Protein AF-K7QGQ1-F1 (afdb_monomer)

Solvent-accessible surface area (backbone atoms only — not comparable to full-atom values): 5138 Å² total; per-residue (Å²): 133,83,73,71,48,19,81,86,78,65,52,30,47,87,83,35,81,84,64,48,45,23,29,35,85,90,28,54,57,37,30,55,70,55,50,53,55,32,54,73,69,66,49,43,45,40,94,88,77,59,50,82,54,56,82,87,48,51,42,76,57,85,56,94,52,41,58,60,54,39,51,52,49,53,50,52,52,50,48,62,70,75,64,69,126

Sequence (85 aa):
MDDQACPRCKTTKYRNPSLKLMVNVCGHALCESCVDLLFLKGSGSCPECNVPLRRSNFRVQLFEDSMVEKEMDIRKRVLKDFNKK

pLDDT: mean 85.0, std 7.3, range [48.59, 92.69]

Structure (mmCIF, N/CA/C/O backbone):
data_AF-K7QGQ1-F1
#
_entry.id   AF-K7QGQ1-F1
#
loop_
_atom_site.group_PDB
_atom_site.id
_atom_site.type_symbol
_atom_site.label_atom_id
_atom_site.label_alt_id
_atom_site.label_comp_id
_atom_site.label_asym_id
_atom_site.label_entity_id
_atom_site.label_seq_id
_atom_site.pdbx_PDB_ins_code
_atom_site.Cartn_x
_atom_site.Cartn_y
_atom_site.Cartn_z
_atom_site.occupancy
_atom_site.B_iso_or_equiv
_atom_site.auth_seq_id
_atom_site.auth_comp_id
_atom_site.auth_asym_id
_atom_site.auth_atom_id
_atom_site.pdbx_PDB_model_num
ATOM 1 N N . MET A 1 1 ? 18.459 7.172 -8.475 1.00 48.59 1 MET A N 1
ATOM 2 C CA . MET A 1 1 ? 16.985 7.129 -8.496 1.00 48.59 1 MET A CA 1
ATOM 3 C C . MET A 1 1 ? 16.630 5.709 -8.860 1.00 48.59 1 MET A C 1
ATOM 5 O O . MET A 1 1 ? 16.611 5.378 -10.036 1.00 48.59 1 MET A O 1
ATOM 9 N N . ASP A 1 2 ? 16.519 4.848 -7.857 1.00 54.03 2 ASP A N 1
ATOM 10 C CA . ASP A 1 2 ? 16.156 3.453 -8.070 1.00 54.03 2 ASP A CA 1
ATOM 11 C C . ASP A 1 2 ? 14.681 3.405 -8.464 1.00 54.03 2 ASP A C 1
ATOM 13 O O . ASP A 1 2 ? 13.804 3.791 -7.693 1.00 54.03 2 ASP A O 1
ATOM 17 N N . ASP A 1 3 ? 14.415 3.021 -9.711 1.00 64.94 3 ASP A N 1
ATOM 18 C CA . ASP A 1 3 ? 13.062 2.908 -10.240 1.00 64.94 3 ASP A CA 1
ATOM 19 C C . ASP A 1 3 ? 12.237 1.959 -9.362 1.00 64.94 3 ASP A C 1
ATOM 21 O O . ASP A 1 3 ? 12.502 0.755 -9.315 1.00 64.94 3 ASP A O 1
ATOM 25 N N . GLN A 1 4 ? 11.202 2.492 -8.706 1.00 71.25 4 GLN A N 1
ATOM 26 C CA . GLN A 1 4 ? 10.222 1.707 -7.959 1.00 71.25 4 GLN A CA 1
ATOM 27 C C . GLN A 1 4 ? 9.656 0.613 -8.884 1.00 71.25 4 GLN A C 1
ATOM 29 O O . GLN A 1 4 ? 8.914 0.879 -9.839 1.00 71.25 4 GLN A O 1
ATOM 34 N N . ALA A 1 5 ? 10.047 -0.631 -8.620 1.00 81.62 5 ALA A N 1
ATOM 35 C CA . ALA A 1 5 ? 9.691 -1.794 -9.417 1.00 81.62 5 ALA A CA 1
ATOM 36 C C . ALA A 1 5 ? 8.776 -2.706 -8.611 1.00 81.62 5 ALA A C 1
ATOM 38 O O . ALA A 1 5 ? 8.945 -2.882 -7.406 1.00 81.62 5 ALA A O 1
ATOM 39 N N . CYS A 1 6 ? 7.820 -3.350 -9.275 1.00 84.00 6 CYS A N 1
ATOM 40 C CA . CYS A 1 6 ? 7.058 -4.376 -8.581 1.00 84.00 6 CYS A CA 1
ATOM 41 C C . CYS A 1 6 ? 7.933 -5.621 -8.326 1.00 84.00 6 CYS A C 1
ATOM 43 O O . CYS A 1 6 ? 8.477 -6.170 -9.289 1.00 84.00 6 CYS A O 1
ATOM 45 N N . PRO A 1 7 ? 7.987 -6.155 -7.091 1.00 83.25 7 PRO A N 1
ATOM 46 C CA . PRO A 1 7 ? 8.821 -7.311 -6.746 1.00 83.25 7 PRO A CA 1
ATOM 47 C C . PRO A 1 7 ? 8.437 -8.589 -7.508 1.00 83.25 7 PRO A C 1
ATOM 49 O O . PRO A 1 7 ? 9.265 -9.475 -7.704 1.00 83.25 7 PRO A O 1
ATOM 52 N N . ARG A 1 8 ? 7.190 -8.689 -7.992 1.00 83.75 8 ARG A N 1
ATOM 53 C CA . ARG A 1 8 ? 6.685 -9.876 -8.699 1.00 83.75 8 ARG A CA 1
ATOM 54 C C . ARG A 1 8 ? 6.966 -9.856 -10.201 1.00 83.75 8 ARG A C 1
ATOM 56 O O . ARG A 1 8 ? 7.411 -10.858 -10.747 1.00 83.75 8 ARG A O 1
ATOM 63 N N . CYS A 1 9 ? 6.664 -8.749 -10.879 1.00 85.62 9 CYS A N 1
ATOM 64 C CA . CYS A 1 9 ? 6.782 -8.650 -12.340 1.00 85.62 9 CYS A CA 1
ATOM 65 C C . CYS A 1 9 ? 8.000 -7.843 -12.807 1.00 85.62 9 CYS A C 1
ATOM 67 O O . CYS A 1 9 ? 8.224 -7.744 -14.012 1.00 85.62 9 CYS A O 1
ATOM 69 N N . LYS A 1 10 ? 8.755 -7.234 -11.881 1.00 84.81 10 LYS A N 1
ATOM 70 C CA . LYS A 1 10 ? 9.925 -6.375 -12.144 1.00 84.81 10 LYS A CA 1
ATOM 71 C C . LYS A 1 10 ? 9.650 -5.240 -13.137 1.00 84.81 10 LYS A C 1
ATOM 73 O O . LYS A 1 10 ? 10.568 -4.688 -13.737 1.00 84.81 10 LYS A O 1
ATOM 78 N N . THR A 1 11 ? 8.376 -4.907 -13.345 1.00 85.50 11 THR A N 1
ATOM 79 C CA . THR A 1 11 ? 7.974 -3.807 -14.216 1.00 85.50 11 THR A CA 1
ATOM 80 C C . THR A 1 11 ? 8.156 -2.511 -13.446 1.00 85.50 11 THR A C 1
ATOM 82 O O . THR A 1 11 ? 7.744 -2.413 -12.288 1.00 85.50 11 THR A O 1
ATOM 85 N N . THR A 1 12 ? 8.781 -1.542 -14.103 1.00 84.25 12 THR A N 1
ATOM 86 C CA . THR A 1 12 ? 9.018 -0.195 -13.590 1.00 84.25 12 THR A CA 1
ATOM 87 C C . THR A 1 12 ? 8.040 0.784 -14.224 1.00 84.25 12 THR A C 1
ATOM 89 O O . THR A 1 12 ? 7.489 0.532 -15.303 1.00 84.25 12 THR A O 1
ATOM 92 N N . LYS A 1 13 ? 7.868 1.943 -13.585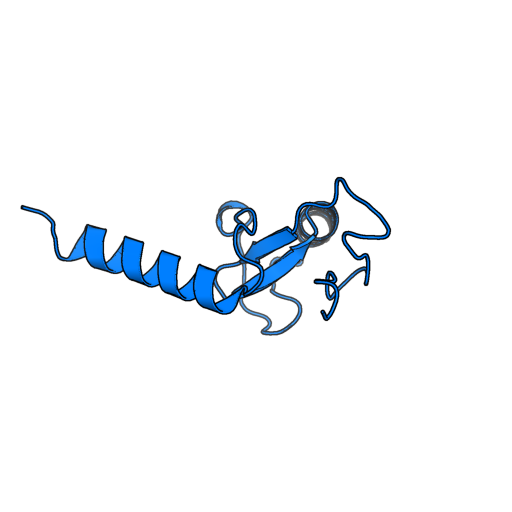 1.00 80.38 13 LYS A N 1
ATOM 93 C CA . LYS A 1 13 ? 7.083 3.054 -14.138 1.00 80.38 13 LYS A CA 1
ATOM 94 C C . LYS A 1 13 ? 7.639 3.554 -15.480 1.00 80.38 13 LYS A C 1
ATOM 96 O O . LYS A 1 13 ? 6.872 3.996 -16.326 1.00 80.38 13 LYS A O 1
ATOM 101 N N . TYR A 1 14 ? 8.947 3.407 -15.706 1.00 82.31 14 TYR A N 1
ATOM 102 C CA . TYR A 1 14 ? 9.582 3.717 -16.988 1.00 82.31 14 TYR A CA 1
ATOM 103 C C . TYR A 1 14 ? 9.044 2.852 -18.141 1.00 82.31 14 TYR A C 1
ATOM 105 O O . TYR A 1 14 ? 8.736 3.366 -19.211 1.00 82.31 14 TYR A O 1
ATOM 113 N N . ARG A 1 15 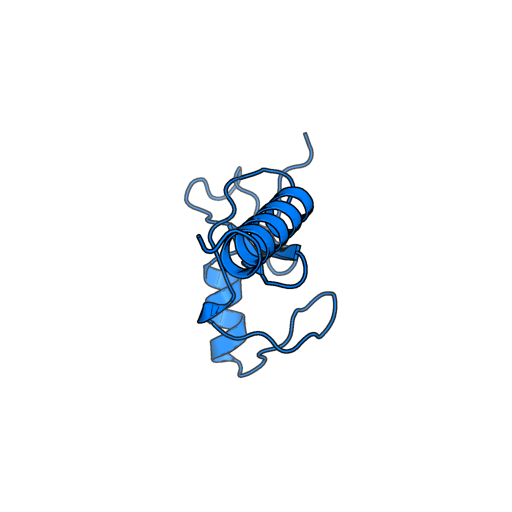? 8.884 1.536 -17.927 1.00 83.31 15 ARG A N 1
ATOM 114 C CA . ARG A 1 15 ? 8.358 0.621 -18.960 1.00 83.31 15 ARG A CA 1
ATOM 115 C C . ARG A 1 15 ? 6.855 0.753 -19.165 1.00 83.31 15 ARG A C 1
ATOM 117 O O . ARG A 1 15 ? 6.367 0.514 -20.264 1.00 83.31 15 ARG A O 1
ATOM 124 N N . ASN A 1 16 ? 6.121 1.080 -18.108 1.00 82.38 16 ASN A N 1
ATOM 125 C CA . ASN A 1 16 ? 4.683 1.277 -18.173 1.00 82.38 16 ASN A CA 1
ATOM 126 C C . ASN A 1 16 ? 4.291 2.533 -17.373 1.00 82.38 16 ASN A C 1
ATOM 128 O O . ASN A 1 16 ? 4.125 2.446 -16.156 1.00 82.38 16 ASN A O 1
ATOM 132 N N . PRO A 1 17 ? 4.086 3.684 -18.041 1.00 84.31 17 PRO A N 1
ATOM 133 C CA . PRO A 1 17 ? 3.702 4.933 -17.379 1.00 84.31 17 PRO A CA 1
ATOM 134 C C . PRO A 1 17 ? 2.355 4.863 -16.647 1.00 84.31 17 PRO A C 1
ATOM 136 O O . PRO A 1 17 ? 2.123 5.621 -15.709 1.00 84.31 17 PRO A O 1
ATOM 139 N N . SER A 1 18 ? 1.471 3.946 -17.061 1.00 84.69 18 SER A N 1
ATOM 140 C CA . SER A 1 18 ? 0.163 3.712 -16.434 1.00 84.69 18 SER A CA 1
ATOM 141 C C . SER A 1 18 ? 0.223 2.767 -15.227 1.00 84.69 18 SER A C 1
ATOM 143 O O . SER A 1 18 ? -0.803 2.496 -14.603 1.00 84.69 18 SER A O 1
ATOM 145 N N . LEU A 1 19 ? 1.415 2.263 -14.883 1.00 85.50 19 LEU A N 1
ATOM 146 C CA . LEU A 1 19 ? 1.614 1.352 -13.765 1.00 85.50 19 LEU A CA 1
ATOM 147 C C . LEU A 1 19 ? 1.257 2.034 -12.442 1.00 85.50 19 LEU A C 1
ATOM 149 O O . LEU A 1 19 ? 1.952 2.941 -11.980 1.00 85.50 19 LEU A O 1
ATOM 153 N N . LYS A 1 20 ? 0.204 1.535 -11.798 1.00 87.81 20 LYS A N 1
ATOM 154 C CA . LYS A 1 20 ? -0.136 1.883 -10.422 1.00 87.81 20 LYS A CA 1
ATOM 155 C C . LYS A 1 20 ? 0.468 0.854 -9.483 1.00 87.81 20 LYS A C 1
ATOM 157 O O . LYS A 1 20 ? 0.180 -0.343 -9.574 1.00 87.81 20 LYS A O 1
ATOM 162 N N . LEU A 1 21 ? 1.320 1.331 -8.587 1.00 88.94 21 LEU A N 1
ATOM 163 C CA . LEU A 1 21 ? 1.791 0.550 -7.457 1.00 88.94 21 LEU A CA 1
ATOM 164 C C . LEU A 1 21 ? 0.809 0.712 -6.304 1.00 88.94 21 LEU A C 1
ATOM 166 O O . LEU A 1 21 ? 0.218 1.772 -6.112 1.00 88.94 21 LEU A O 1
ATOM 170 N N . MET A 1 22 ? 0.613 -0.368 -5.567 1.00 89.62 22 MET A N 1
ATOM 171 C CA . MET A 1 22 ? -0.260 -0.445 -4.417 1.00 89.62 22 MET A CA 1
ATOM 172 C C . MET A 1 22 ? 0.523 -0.943 -3.212 1.00 89.62 22 MET A C 1
ATOM 174 O O . MET A 1 22 ? 1.223 -1.949 -3.303 1.00 89.62 22 MET A O 1
ATOM 178 N N . VAL A 1 23 ? 0.369 -0.279 -2.073 1.00 91.06 23 VAL A N 1
ATOM 179 C CA . VAL A 1 23 ? 0.971 -0.680 -0.801 1.00 91.06 23 VAL A CA 1
ATOM 180 C C . VAL A 1 23 ? -0.045 -1.478 0.008 1.00 91.06 23 VAL A C 1
ATOM 182 O O . VAL A 1 23 ? -1.232 -1.152 0.062 1.00 91.06 23 VAL A O 1
ATOM 185 N N . ASN A 1 24 ? 0.420 -2.555 0.630 1.00 89.06 24 ASN A N 1
ATOM 186 C CA . ASN A 1 24 ? -0.370 -3.370 1.552 1.00 89.06 24 ASN A CA 1
ATOM 187 C 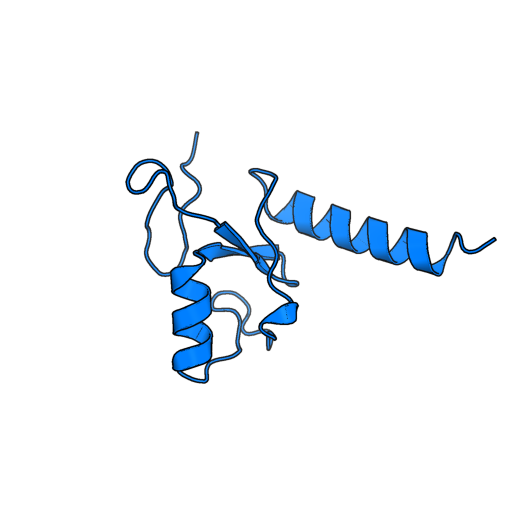C . ASN A 1 24 ? -0.117 -2.978 3.021 1.00 89.06 24 ASN A C 1
ATOM 189 O O . ASN A 1 24 ? 0.762 -2.183 3.344 1.00 89.06 24 ASN A O 1
ATOM 193 N N . VAL A 1 25 ? -0.847 -3.598 3.950 1.00 86.56 25 VAL A N 1
ATOM 194 C CA . VAL A 1 25 ? -0.704 -3.342 5.400 1.00 86.56 25 VAL A CA 1
ATOM 195 C C . VAL A 1 25 ? 0.680 -3.668 5.975 1.00 86.56 25 VAL A C 1
ATOM 197 O O . VAL A 1 25 ? 1.052 -3.107 7.006 1.00 86.56 25 VAL A O 1
ATOM 200 N N . CYS A 1 26 ? 1.456 -4.553 5.342 1.00 88.06 26 CYS A N 1
ATOM 201 C CA . CYS A 1 26 ? 2.821 -4.835 5.785 1.00 88.06 26 CYS A CA 1
ATOM 202 C C . CYS A 1 26 ? 3.834 -3.770 5.335 1.00 88.06 26 CYS A C 1
ATOM 204 O O . CYS A 1 26 ? 4.880 -3.670 5.977 1.00 88.06 26 CYS A O 1
ATOM 206 N N . GLY A 1 27 ? 3.495 -2.924 4.354 1.00 86.69 27 GLY A N 1
ATOM 207 C CA . GLY A 1 27 ? 4.374 -1.880 3.813 1.00 86.69 27 GLY A CA 1
ATOM 208 C C . GLY A 1 27 ? 5.125 -2.283 2.542 1.00 86.69 27 GLY A C 1
ATOM 209 O O . GLY A 1 27 ? 6.040 -1.575 2.138 1.00 86.69 27 GLY A O 1
ATOM 210 N N . HIS A 1 28 ? 4.750 -3.394 1.902 1.00 88.81 28 HIS A N 1
ATOM 211 C CA . HIS A 1 28 ? 5.335 -3.828 0.631 1.00 88.81 28 HIS A CA 1
ATOM 212 C C . HIS A 1 28 ? 4.472 -3.352 -0.542 1.00 88.81 28 HIS A C 1
ATOM 214 O O . HIS A 1 28 ? 3.238 -3.408 -0.477 1.00 88.81 28 HIS A O 1
ATOM 220 N N . ALA A 1 29 ? 5.121 -2.919 -1.621 1.00 88.88 29 ALA A N 1
ATOM 221 C CA . ALA A 1 29 ? 4.461 -2.430 -2.825 1.00 88.88 29 ALA A CA 1
ATOM 222 C C . ALA A 1 29 ? 4.282 -3.549 -3.867 1.00 88.88 29 ALA A C 1
ATOM 224 O O . ALA A 1 29 ? 5.196 -4.322 -4.144 1.00 88.88 29 ALA A O 1
ATOM 225 N N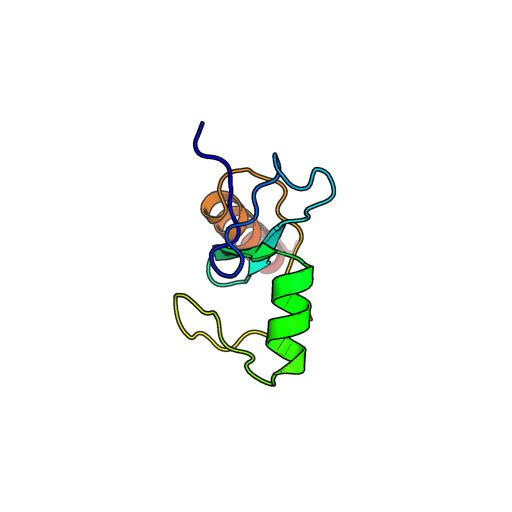 . LEU A 1 30 ? 3.101 -3.645 -4.476 1.00 89.56 30 LEU A N 1
ATOM 226 C CA . LEU A 1 30 ? 2.793 -4.541 -5.592 1.00 89.56 30 LEU A CA 1
ATOM 227 C C . LEU A 1 30 ? 2.086 -3.768 -6.706 1.00 89.56 30 LEU A C 1
ATOM 229 O O . LEU A 1 30 ? 1.342 -2.836 -6.441 1.00 89.56 30 LEU A O 1
ATOM 233 N N . CYS A 1 31 ? 2.273 -4.168 -7.961 1.00 90.81 31 CYS A N 1
ATOM 234 C CA . CYS A 1 31 ? 1.538 -3.572 -9.070 1.00 90.81 31 CYS A CA 1
ATOM 235 C C . CYS A 1 31 ? 0.056 -3.978 -9.061 1.00 90.81 31 CYS A C 1
ATOM 237 O O . CYS A 1 31 ? -0.250 -5.098 -8.663 1.00 90.81 31 CYS A O 1
ATOM 239 N N . GLU A 1 32 ? -0.849 -3.126 -9.548 1.00 90.00 32 GLU A N 1
ATOM 240 C CA . GLU A 1 32 ? -2.296 -3.415 -9.631 1.00 90.00 32 GLU A CA 1
ATOM 241 C C . GLU A 1 32 ? -2.591 -4.784 -10.277 1.00 90.00 32 GLU A C 1
ATOM 243 O O . GLU A 1 32 ? -3.212 -5.651 -9.665 1.00 90.00 32 GLU A O 1
ATOM 248 N N . SER A 1 33 ? -2.002 -5.061 -11.442 1.00 89.44 33 SER A N 1
ATOM 249 C CA . SER A 1 33 ? -2.150 -6.359 -12.118 1.00 89.44 33 SER A CA 1
ATOM 250 C C . SER A 1 33 ? -1.570 -7.531 -11.315 1.00 89.44 33 SER A C 1
ATOM 252 O O . SER A 1 33 ? -2.079 -8.652 -11.358 1.00 89.44 33 SER A O 1
ATOM 254 N N . CYS A 1 34 ? -0.522 -7.291 -10.530 1.00 89.06 34 CYS A N 1
ATOM 255 C CA . CYS A 1 34 ? 0.089 -8.284 -9.656 1.00 89.06 34 CYS A CA 1
ATOM 256 C C . CYS A 1 34 ? -0.817 -8.622 -8.472 1.00 89.06 34 CYS A C 1
ATOM 258 O O . CYS A 1 34 ? -0.808 -9.777 -8.040 1.00 89.06 34 CYS A O 1
ATOM 260 N N . VAL A 1 35 ? -1.562 -7.634 -7.963 1.00 89.81 35 VAL A N 1
ATOM 261 C CA . VAL A 1 35 ? -2.570 -7.790 -6.909 1.00 89.81 35 VAL A CA 1
ATOM 262 C C . VAL A 1 35 ? -3.746 -8.608 -7.435 1.00 89.81 35 VAL A C 1
ATOM 264 O O . VAL A 1 35 ? -4.120 -9.597 -6.807 1.00 89.81 35 VAL A O 1
ATOM 267 N N . ASP A 1 36 ? -4.261 -8.304 -8.624 1.00 89.81 36 ASP A N 1
ATOM 268 C CA . ASP A 1 36 ? -5.347 -9.091 -9.224 1.00 89.81 36 ASP A CA 1
ATOM 269 C C . ASP A 1 36 ? -4.946 -10.556 -9.427 1.00 89.81 36 ASP A C 1
ATOM 271 O O . ASP A 1 36 ? -5.647 -11.476 -8.996 1.00 89.81 36 ASP A O 1
ATOM 275 N N . LEU A 1 37 ? -3.754 -10.790 -9.985 1.00 89.00 37 LEU A N 1
ATOM 276 C CA . LEU A 1 37 ? -3.196 -12.134 -10.153 1.00 89.00 37 LEU A CA 1
ATOM 277 C C . LEU A 1 37 ? -2.940 -12.852 -8.822 1.00 89.00 37 LEU A C 1
ATOM 279 O O . LEU A 1 37 ? -2.956 -14.083 -8.773 1.00 89.00 37 LEU A O 1
ATOM 283 N N . LEU A 1 38 ? -2.624 -12.115 -7.754 1.00 88.56 38 LEU A N 1
ATOM 284 C CA . LEU A 1 38 ? -2.397 -12.671 -6.418 1.00 88.56 38 LEU A CA 1
ATOM 285 C C . LEU A 1 38 ? -3.694 -13.294 -5.883 1.00 88.56 38 LEU A C 1
ATOM 287 O O . LEU A 1 38 ? -3.688 -14.441 -5.437 1.00 88.56 38 LEU A O 1
ATOM 291 N N . PHE A 1 39 ? -4.817 -12.588 -6.026 1.00 87.31 39 PHE A N 1
ATOM 292 C CA . PHE A 1 39 ? -6.111 -13.072 -5.554 1.00 87.31 39 PHE A CA 1
ATOM 293 C C . PHE A 1 39 ? -6.828 -14.018 -6.517 1.00 87.31 39 PHE A C 1
ATOM 295 O O . PHE A 1 39 ? -7.633 -14.822 -6.056 1.00 87.31 39 PHE A O 1
ATOM 302 N N . LEU A 1 40 ? 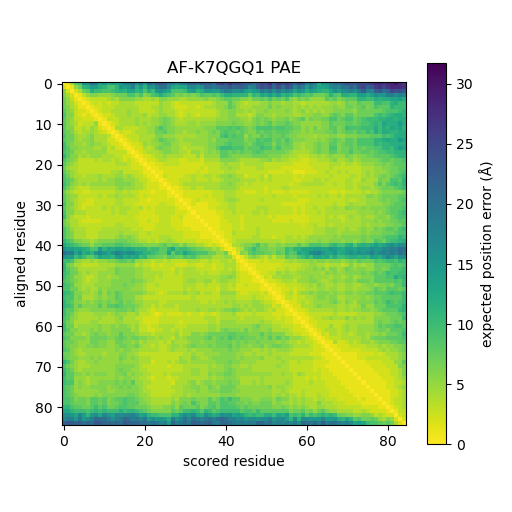-6.556 -13.958 -7.822 1.00 87.94 40 LEU A N 1
ATOM 303 C CA . LEU A 1 40 ? -7.045 -14.955 -8.783 1.00 87.94 40 LEU A CA 1
ATOM 304 C C . LEU A 1 40 ? -6.496 -16.353 -8.480 1.00 87.94 40 LEU A C 1
ATOM 306 O O . LEU A 1 40 ? -7.221 -17.335 -8.585 1.00 87.94 40 LEU A O 1
ATOM 310 N N . LYS A 1 41 ? -5.233 -16.448 -8.045 1.00 82.56 41 LYS A N 1
ATOM 311 C CA . LYS A 1 41 ? -4.609 -17.718 -7.635 1.00 82.56 41 LYS A CA 1
ATOM 312 C C . LYS A 1 41 ? -5.052 -18.212 -6.251 1.00 82.56 41 LYS A C 1
ATOM 314 O O . LYS A 1 41 ? -4.575 -19.250 -5.809 1.00 82.56 41 LYS A O 1
ATOM 319 N N . GLY A 1 42 ? -5.894 -17.464 -5.534 1.00 78.19 42 GLY A N 1
ATOM 320 C CA . GLY A 1 42 ? -6.293 -17.779 -4.155 1.00 78.19 42 GLY A CA 1
ATOM 321 C C . GLY A 1 42 ? -5.189 -17.573 -3.107 1.00 78.19 42 GLY A C 1
ATOM 322 O O . GLY A 1 42 ? -5.439 -17.703 -1.912 1.00 78.19 42 GLY A O 1
ATOM 323 N N . SER A 1 43 ? -3.976 -17.202 -3.525 1.00 72.94 43 SER A N 1
ATOM 324 C CA . SER A 1 43 ? -2.855 -16.875 -2.647 1.00 72.94 43 SER A CA 1
ATOM 325 C C . SER A 1 43 ? -3.062 -15.487 -2.049 1.00 72.94 43 SER A C 1
ATOM 327 O O . SER A 1 43 ? -2.604 -14.505 -2.607 1.00 72.94 43 SER A O 1
ATOM 329 N N . GLY A 1 44 ? -3.769 -15.380 -0.927 1.00 80.88 44 GLY A N 1
ATOM 330 C CA . GLY A 1 44 ? -3.980 -14.102 -0.239 1.00 80.88 44 GLY A CA 1
ATOM 331 C C . GLY A 1 44 ? -2.746 -13.566 0.493 1.00 80.88 44 GLY A C 1
ATOM 332 O O . GLY A 1 44 ? -2.855 -12.545 1.150 1.00 80.88 44 GLY A O 1
ATOM 333 N N . SER A 1 45 ? -1.591 -14.226 0.439 1.00 88.25 45 SER A N 1
ATOM 334 C CA . SER A 1 45 ? -0.434 -13.878 1.274 1.00 88.25 45 SER A CA 1
ATOM 335 C C . SER A 1 45 ? 0.527 -12.904 0.596 1.00 88.25 45 SER A C 1
ATOM 337 O O . SER A 1 45 ? 0.753 -12.961 -0.613 1.00 88.25 45 SER A O 1
ATOM 339 N N . CYS A 1 46 ? 1.129 -12.015 1.385 1.00 87.50 46 CYS A N 1
ATOM 340 C CA . CYS A 1 46 ? 2.201 -11.144 0.917 1.00 87.50 46 CYS A CA 1
ATOM 341 C C . CYS A 1 46 ? 3.399 -11.975 0.411 1.00 87.50 46 CYS A C 1
ATOM 343 O O . CYS A 1 46 ? 3.852 -12.844 1.151 1.00 87.50 46 CYS A O 1
ATOM 345 N N . PRO A 1 47 ? 3.970 -11.693 -0.775 1.00 84.25 47 PRO A N 1
ATOM 346 C CA . PRO A 1 47 ? 5.097 -12.464 -1.307 1.00 84.25 47 PRO A CA 1
ATOM 347 C C . PRO A 1 47 ? 6.409 -12.299 -0.524 1.00 84.25 47 PRO A C 1
ATOM 349 O O . PRO A 1 47 ? 7.280 -13.150 -0.646 1.00 84.25 47 PRO A O 1
ATOM 352 N N . GLU A 1 48 ? 6.561 -11.226 0.259 1.00 85.31 48 GLU A N 1
ATOM 353 C CA . GLU A 1 48 ? 7.800 -10.957 1.007 1.00 85.31 48 GLU A CA 1
ATOM 354 C C . GLU A 1 48 ? 7.726 -11.428 2.463 1.00 85.31 48 GLU A C 1
ATOM 356 O O . GLU A 1 48 ? 8.660 -12.038 2.968 1.00 85.31 48 GLU A O 1
ATOM 361 N N . CYS A 1 49 ? 6.598 -11.194 3.141 1.0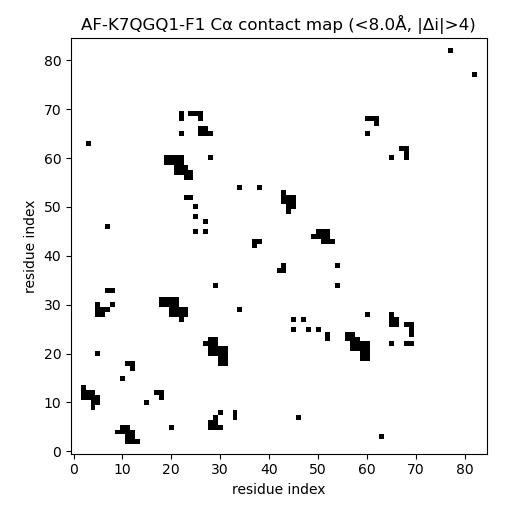0 87.81 49 CYS A N 1
ATOM 362 C CA . CYS A 1 49 ? 6.452 -11.504 4.570 1.00 87.81 49 CYS A CA 1
ATOM 363 C C . CYS A 1 49 ? 5.400 -12.573 4.890 1.00 87.81 49 CYS A C 1
ATOM 365 O O . CYS A 1 49 ? 5.150 -12.844 6.060 1.00 87.81 49 CYS A O 1
ATOM 367 N N . ASN A 1 50 ? 4.747 -13.155 3.878 1.00 86.25 50 ASN A N 1
ATOM 368 C CA . ASN A 1 50 ? 3.720 -14.196 4.013 1.00 86.25 50 ASN A CA 1
ATOM 369 C C . ASN A 1 50 ? 2.512 -13.851 4.904 1.00 86.25 50 ASN A C 1
ATOM 371 O O . ASN A 1 50 ? 1.692 -14.719 5.200 1.00 86.25 50 ASN A O 1
ATOM 375 N N . VAL A 1 51 ? 2.340 -12.581 5.280 1.00 87.31 51 VAL A N 1
ATOM 376 C CA . VAL A 1 51 ? 1.163 -12.117 6.023 1.00 87.31 51 VAL A CA 1
ATOM 377 C C . VAL A 1 51 ? -0.088 -12.299 5.158 1.00 87.31 51 VAL A C 1
ATOM 379 O O . VAL A 1 51 ? -0.062 -11.896 3.991 1.00 87.31 51 VAL A O 1
ATOM 382 N N . PRO A 1 52 ? -1.188 -12.862 5.690 1.00 87.62 52 PRO A N 1
ATOM 383 C CA . PRO A 1 52 ? -2.446 -12.958 4.962 1.00 87.62 52 PRO A CA 1
ATOM 384 C C . PRO A 1 52 ? -3.041 -11.563 4.725 1.00 87.62 52 PRO A C 1
ATOM 386 O O . PRO A 1 52 ? -3.262 -10.779 5.649 1.00 87.62 52 PRO A O 1
ATOM 389 N N . LEU A 1 53 ? -3.318 -11.253 3.465 1.00 88.69 53 LEU A N 1
ATOM 390 C CA . LEU A 1 53 ? -3.849 -9.987 2.973 1.00 88.69 53 LEU A CA 1
ATOM 391 C C . LEU A 1 53 ? -5.273 -10.167 2.434 1.00 88.69 53 LEU A C 1
ATOM 393 O O . LEU A 1 53 ? -5.665 -11.217 1.926 1.00 88.69 53 LEU A O 1
ATOM 397 N N . ARG A 1 54 ? -6.053 -9.087 2.508 1.00 86.69 54 ARG A N 1
ATOM 398 C CA . ARG A 1 54 ? -7.372 -8.957 1.872 1.00 86.69 54 ARG A CA 1
ATOM 399 C C . ARG A 1 54 ? -7.284 -7.930 0.748 1.00 86.69 54 ARG A C 1
ATOM 401 O O . ARG A 1 54 ? -6.481 -7.006 0.845 1.00 86.69 54 ARG A O 1
ATOM 408 N N . ARG A 1 55 ? -8.127 -8.042 -0.286 1.00 83.75 55 ARG A N 1
ATOM 409 C CA . ARG A 1 55 ? -8.166 -7.067 -1.400 1.00 83.75 55 ARG A CA 1
ATOM 410 C C . ARG A 1 55 ? -8.371 -5.632 -0.909 1.00 83.75 55 ARG A C 1
ATOM 412 O O . ARG A 1 55 ? -7.696 -4.727 -1.372 1.00 83.75 55 ARG A O 1
ATOM 419 N N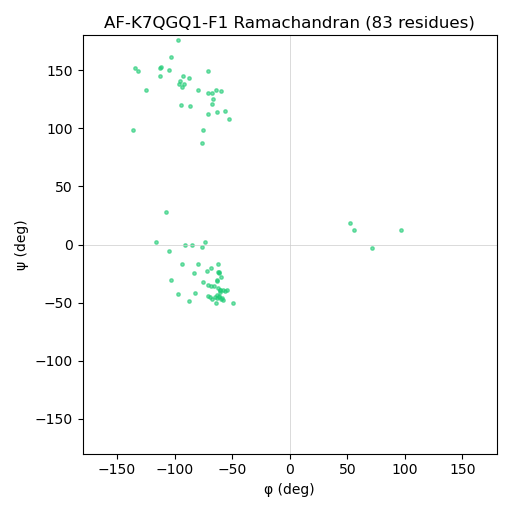 . SER A 1 56 ? -9.223 -5.454 0.100 1.00 85.31 56 SER A N 1
ATOM 420 C CA . SER A 1 56 ? -9.496 -4.164 0.750 1.00 85.31 56 SER A CA 1
ATOM 421 C C . SER A 1 56 ? -8.288 -3.529 1.444 1.00 85.31 56 SER A C 1
ATOM 423 O O . SER A 1 56 ? -8.333 -2.354 1.784 1.00 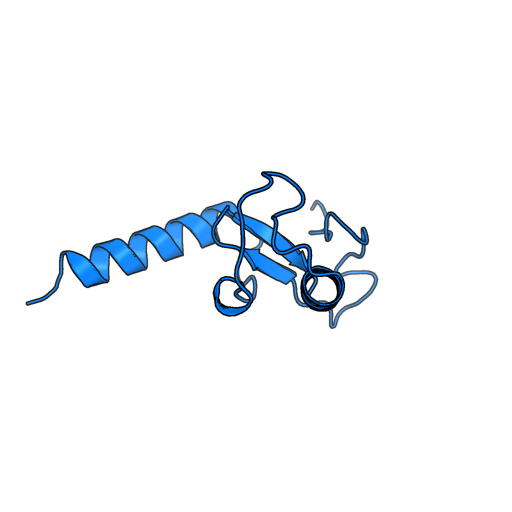85.31 56 SER A O 1
ATOM 425 N N . ASN A 1 57 ? -7.234 -4.305 1.708 1.00 85.25 57 ASN A N 1
ATOM 426 C CA . ASN A 1 57 ? -6.055 -3.853 2.443 1.00 85.25 57 ASN A CA 1
ATOM 427 C C . ASN A 1 57 ? -4.966 -3.289 1.518 1.00 85.25 57 ASN A C 1
ATOM 429 O O . ASN A 1 57 ? -3.902 -2.909 2.009 1.00 85.25 57 ASN A O 1
ATOM 433 N N . PHE A 1 58 ? -5.206 -3.277 0.205 1.00 88.38 58 PHE A N 1
ATOM 434 C CA . PHE A 1 58 ? -4.345 -2.626 -0.773 1.00 88.38 58 PHE A CA 1
ATOM 435 C C . PHE A 1 58 ? -4.821 -1.196 -1.016 1.00 88.38 58 PHE A C 1
ATOM 437 O O . PHE A 1 58 ? -6.018 -0.934 -1.137 1.00 88.38 58 PHE A O 1
ATOM 444 N N . ARG A 1 59 ? -3.868 -0.274 -1.106 1.00 87.62 59 ARG A N 1
ATOM 445 C CA . ARG A 1 59 ? -4.096 1.143 -1.406 1.00 87.62 59 ARG A CA 1
ATOM 446 C C . ARG A 1 59 ? -3.098 1.618 -2.446 1.00 87.62 59 ARG A C 1
ATOM 448 O O . ARG A 1 59 ? -2.011 1.067 -2.522 1.00 87.62 59 ARG A O 1
ATOM 455 N N . VAL A 1 60 ? -3.460 2.620 -3.240 1.00 88.69 60 VAL A N 1
ATOM 456 C CA . VAL A 1 60 ? -2.556 3.189 -4.249 1.00 88.69 60 VAL A CA 1
ATOM 457 C C . VAL A 1 60 ? -1.401 3.905 -3.560 1.00 88.69 60 VAL A C 1
ATOM 459 O O . VAL A 1 60 ? -1.638 4.741 -2.690 1.00 88.69 60 VAL A O 1
ATOM 462 N N . GLN A 1 61 ? -0.183 3.583 -3.994 1.00 85.44 61 GLN A N 1
ATOM 463 C CA . GLN A 1 61 ? 1.038 4.194 -3.505 1.00 85.44 61 GLN A CA 1
ATOM 464 C C . GLN A 1 61 ? 1.097 5.663 -3.943 1.00 85.44 61 GLN A C 1
ATOM 466 O O . GLN A 1 61 ? 1.065 5.948 -5.143 1.00 85.44 61 GLN A O 1
ATOM 471 N N . LEU A 1 62 ? 1.172 6.589 -2.986 1.00 84.25 62 LEU A N 1
ATOM 472 C CA . LEU A 1 62 ? 1.265 8.033 -3.263 1.00 84.25 62 LEU A CA 1
ATOM 473 C C . LEU A 1 62 ? 2.683 8.575 -3.079 1.00 84.25 62 LEU A C 1
ATOM 475 O O . LEU A 1 62 ? 3.066 9.527 -3.757 1.00 84.25 62 LEU A O 1
ATOM 479 N N . PHE A 1 63 ? 3.446 7.973 -2.169 1.00 83.50 63 PHE A N 1
ATOM 480 C CA . PHE A 1 63 ? 4.826 8.350 -1.877 1.00 83.50 63 PHE A CA 1
ATOM 481 C C . PHE A 1 63 ? 5.789 7.332 -2.477 1.00 83.50 63 PHE A C 1
ATOM 483 O O . PHE A 1 63 ? 5.459 6.156 -2.580 1.00 83.50 63 PHE A O 1
ATOM 490 N N . GLU A 1 64 ? 6.992 7.764 -2.849 1.00 81.12 64 GLU A N 1
ATOM 491 C CA . GLU A 1 64 ? 8.017 6.851 -3.376 1.00 81.12 64 GLU A CA 1
ATOM 492 C C . GLU A 1 64 ? 8.394 5.778 -2.343 1.00 81.12 64 GLU A C 1
ATOM 494 O O . GLU A 1 64 ? 8.492 4.601 -2.680 1.00 81.12 64 GLU A O 1
ATOM 499 N N . ASP A 1 65 ? 8.480 6.157 -1.067 1.00 84.44 65 ASP A N 1
ATOM 500 C CA . ASP A 1 65 ? 8.760 5.231 0.027 1.00 84.44 65 ASP A CA 1
ATOM 501 C C . ASP A 1 65 ? 7.476 4.569 0.568 1.00 84.44 65 ASP A C 1
ATOM 503 O O . ASP A 1 65 ? 6.565 5.226 1.087 1.00 84.44 65 ASP A O 1
ATOM 507 N N . SER A 1 66 ? 7.415 3.238 0.482 1.00 83.75 66 SER A N 1
ATOM 508 C CA . SER A 1 66 ? 6.294 2.442 0.987 1.00 83.75 66 SER A CA 1
ATOM 509 C C . SER A 1 66 ? 6.240 2.376 2.519 1.00 83.75 66 SER A C 1
ATOM 511 O O . SER A 1 66 ? 5.162 2.163 3.087 1.00 83.75 66 SER A O 1
ATOM 513 N N . MET A 1 67 ? 7.365 2.604 3.205 1.00 84.62 67 MET A N 1
ATOM 514 C CA . MET A 1 67 ? 7.430 2.670 4.666 1.00 84.62 67 MET A CA 1
ATOM 515 C C . MET A 1 67 ? 6.755 3.933 5.192 1.00 84.62 67 MET A C 1
ATOM 517 O O . MET A 1 67 ? 5.921 3.841 6.095 1.00 84.62 67 MET A O 1
ATOM 521 N N . VAL A 1 68 ? 7.006 5.084 4.562 1.00 88.38 68 VAL A N 1
ATOM 522 C CA . VAL A 1 68 ? 6.325 6.351 4.891 1.00 88.38 68 VAL A CA 1
ATOM 523 C C . VAL A 1 68 ? 4.811 6.191 4.772 1.00 88.38 68 VAL A C 1
ATOM 525 O O . VAL A 1 68 ? 4.044 6.649 5.622 1.00 88.38 68 VAL A O 1
ATOM 528 N N . GLU A 1 69 ? 4.350 5.473 3.752 1.00 86.12 69 GLU A N 1
ATOM 529 C CA . GLU A 1 69 ? 2.924 5.240 3.562 1.00 86.12 69 GLU A CA 1
ATOM 530 C C . GLU A 1 69 ? 2.316 4.330 4.640 1.00 86.12 69 GLU A C 1
ATOM 532 O O . GLU A 1 69 ? 1.175 4.535 5.070 1.00 86.12 69 GLU A O 1
ATOM 537 N N . LYS A 1 70 ? 3.065 3.329 5.114 1.00 86.88 70 LYS A N 1
ATOM 538 C CA . LYS A 1 70 ? 2.676 2.504 6.267 1.00 86.88 70 LYS A CA 1
ATOM 539 C C . LYS A 1 70 ? 2.570 3.342 7.539 1.00 86.88 70 LYS A C 1
ATOM 541 O O . LYS A 1 70 ? 1.575 3.227 8.255 1.00 86.88 70 LYS A O 1
ATOM 546 N N . GLU A 1 71 ? 3.546 4.202 7.799 1.00 89.44 71 GLU A N 1
ATOM 547 C CA . GLU A 1 71 ? 3.549 5.085 8.968 1.00 89.44 71 GLU A CA 1
ATOM 548 C C . GLU A 1 71 ? 2.386 6.075 8.947 1.00 89.44 71 GLU A C 1
ATOM 550 O O . GLU A 1 71 ? 1.697 6.242 9.955 1.00 89.44 71 GLU A O 1
ATOM 555 N N . MET A 1 72 ? 2.106 6.686 7.792 1.00 89.56 72 MET A N 1
ATOM 556 C CA . MET A 1 72 ? 0.965 7.587 7.624 1.00 89.56 72 MET A CA 1
ATOM 557 C C . MET A 1 72 ? -0.365 6.899 7.942 1.00 89.56 72 MET A C 1
ATOM 559 O O . MET A 1 72 ? -1.245 7.514 8.547 1.00 89.56 72 MET A O 1
ATOM 563 N N . ASP A 1 73 ? -0.526 5.634 7.558 1.00 86.62 73 ASP A N 1
ATOM 564 C CA . ASP A 1 73 ? -1.732 4.862 7.857 1.00 86.62 73 ASP A CA 1
ATOM 565 C C . ASP A 1 73 ? -1.870 4.543 9.345 1.00 86.62 73 ASP A C 1
ATOM 567 O O . ASP A 1 73 ? -2.934 4.756 9.932 1.00 86.62 73 ASP A O 1
ATOM 571 N N . ILE A 1 74 ? -0.781 4.105 9.982 1.00 89.69 74 ILE A N 1
ATOM 572 C CA . ILE A 1 74 ? -0.756 3.880 11.430 1.00 89.69 74 ILE A CA 1
ATOM 573 C C . ILE A 1 74 ? -1.100 5.185 12.154 1.00 89.69 74 ILE A C 1
ATOM 575 O O . ILE A 1 74 ? -1.976 5.200 13.017 1.00 89.69 74 ILE A O 1
ATOM 579 N N . ARG A 1 75 ? -0.492 6.305 11.749 1.00 91.44 75 ARG A N 1
ATOM 580 C CA . ARG A 1 75 ? -0.748 7.623 12.333 1.00 91.44 75 ARG A CA 1
ATOM 581 C C . ARG A 1 75 ? -2.201 8.060 12.159 1.00 91.44 75 ARG A C 1
ATOM 583 O O . ARG A 1 75 ? -2.802 8.524 13.123 1.00 91.44 75 ARG A O 1
ATOM 590 N N . LYS A 1 76 ? -2.792 7.890 10.969 1.00 89.69 76 LYS A N 1
ATOM 591 C CA . LYS A 1 76 ? -4.214 8.200 10.722 1.00 89.69 76 LYS A CA 1
ATOM 592 C C . LYS A 1 76 ? -5.138 7.360 11.601 1.00 89.69 76 LYS A C 1
ATOM 594 O O . LYS A 1 76 ? -6.109 7.893 12.133 1.00 89.69 76 LYS A O 1
ATOM 599 N N . ARG A 1 77 ? -4.832 6.072 11.780 1.00 89.44 77 ARG A N 1
ATOM 600 C CA . ARG A 1 77 ? -5.597 5.166 12.647 1.00 89.44 77 ARG A CA 1
ATOM 601 C C . ARG A 1 77 ? -5.526 5.595 14.111 1.00 89.44 77 ARG A C 1
ATOM 603 O O . ARG A 1 77 ? -6.563 5.800 14.727 1.00 89.44 77 ARG A O 1
ATOM 610 N N . VAL A 1 78 ? -4.317 5.830 14.620 1.00 92.69 78 VAL A N 1
ATOM 611 C CA . VAL A 1 78 ? -4.081 6.303 15.993 1.00 92.69 78 VAL A CA 1
ATOM 612 C C . VAL A 1 78 ? -4.800 7.632 16.236 1.00 92.69 78 VAL A C 1
ATOM 614 O O . VAL A 1 78 ? -5.539 7.762 17.204 1.00 92.69 78 VAL A O 1
ATOM 617 N N . LEU A 1 79 ? -4.673 8.606 15.333 1.00 92.56 79 LEU A N 1
ATOM 618 C CA . LEU A 1 79 ? -5.377 9.885 15.470 1.00 92.56 79 LEU A CA 1
ATOM 619 C C . LEU A 1 79 ? -6.899 9.711 15.487 1.00 92.56 79 LEU A C 1
ATOM 621 O O . LEU A 1 79 ? -7.574 10.381 16.262 1.00 92.56 79 LEU A O 1
ATOM 625 N N . LYS A 1 80 ? -7.448 8.804 14.672 1.00 90.81 80 LYS A N 1
ATOM 626 C CA . LYS A 1 80 ? -8.886 8.518 14.662 1.00 90.81 80 LYS A CA 1
ATOM 627 C C . LYS A 1 80 ? -9.366 7.897 15.972 1.00 90.81 80 LYS A C 1
ATOM 629 O O . LYS A 1 80 ? -10.487 8.183 16.375 1.00 90.81 80 LYS A O 1
ATOM 634 N N . ASP A 1 81 ? -8.561 7.052 16.609 1.00 90.50 81 ASP A N 1
ATOM 635 C CA . ASP A 1 81 ? -8.948 6.359 17.840 1.00 90.50 81 ASP A CA 1
ATOM 636 C C . ASP A 1 81 ? -8.769 7.228 19.088 1.00 90.50 81 ASP A C 1
ATOM 638 O O . ASP A 1 81 ? -9.665 7.263 19.929 1.00 90.50 81 ASP A O 1
ATOM 642 N N . PHE A 1 82 ? -7.663 7.971 19.180 1.00 90.88 82 PHE A N 1
ATOM 643 C CA . PHE A 1 82 ? -7.296 8.743 20.372 1.00 90.88 82 PHE A CA 1
ATOM 644 C C . PHE A 1 82 ? -7.753 10.208 20.356 1.00 90.88 82 PHE A C 1
ATOM 646 O O . PHE A 1 82 ? -7.778 10.833 21.411 1.00 90.88 82 PHE A O 1
ATOM 653 N N . ASN A 1 83 ? -8.116 10.774 19.200 1.00 88.38 83 ASN A N 1
ATOM 654 C CA . ASN A 1 83 ? -8.520 12.184 19.082 1.00 88.38 83 ASN A CA 1
ATOM 655 C C . ASN A 1 83 ? -10.034 12.360 18.855 1.00 88.38 83 ASN A C 1
ATOM 657 O O . ASN A 1 83 ? -10.466 13.321 18.215 1.00 88.38 83 ASN A O 1
ATOM 661 N N . LYS A 1 84 ? -10.852 11.418 19.345 1.00 76.94 84 LYS A N 1
ATOM 662 C CA . LYS A 1 84 ? -12.314 11.562 19.365 1.00 76.94 84 LYS A CA 1
ATOM 663 C C . LYS A 1 84 ? -12.677 12.531 20.493 1.00 76.94 84 LYS A C 1
ATOM 665 O O . LYS A 1 84 ? -12.666 12.137 21.655 1.00 76.94 84 LYS A O 1
ATOM 670 N N . LYS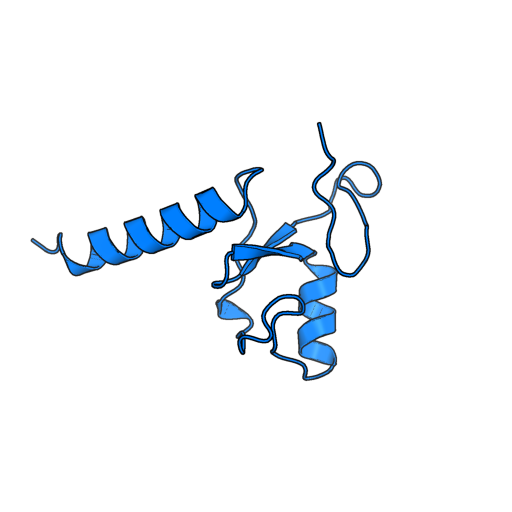 A 1 85 ? -12.911 13.797 20.147 1.00 63.22 85 LYS A N 1
ATOM 671 C CA . LYS A 1 85 ? -13.638 14.725 21.021 1.00 63.22 85 LYS A CA 1
ATOM 672 C C . LYS A 1 85 ? -15.119 14.381 21.032 1.00 63.22 85 LYS A C 1
ATOM 674 O O . LYS A 1 85 ? -15.620 13.993 19.952 1.00 63.22 85 LYS A O 1
#

Radius of gyration: 13.98 Å; Cα contacts (8 Å, |Δi|>4): 103; chains: 1; bounding box: 31×32×40 Å

Foldseek 3Di:
DPFDAAPPPRDGCVNPVPWWWKAFLVLHIHTPVRLVVCVVVVNQADPPPRHRHDPVRIDTDPDPGSVVVNVVVVVVVCCVVPVDD

Nearest PDB structures (foldseek):
  8byq-assembly1_7  TM=8.213E-01  e=2.353E-10  Homo sapiens
  8bvw-assembly1_7  TM=8.041E-01  e=1.493E-10  Homo sapiens
  6nmi-assembly1_H  TM=7.924E-01  e=2.205E-10  Homo sapiens
  7lbm-assembly1_d  TM=7.924E-01  e=2.205E-10  Homo sapiens
  7egc-assembly1_0  TM=7.908E-01  e=2.680E-10  Homo sapiens

Secondary structure (DSSP, 8-state):
----B-TTT--BTTT-TT--EEE-TTS-EEEHHHHHHHHHTT--B-TTT--B--GGG-EE--SS-HHHHHHHHHHHHHHHHH---

Organism: NCBI:txid1225798

InterPro domains:
  IPR001841 Zinc finger, RING-type [PF17121] (3-48)
  IPR001841 Zinc finger, RING-type [PS50089] (6-50)
  IPR001841 Zinc finger, RING-type [SM00184] (6-49)
  IPR004575 Cdk-activating kinase assembly factor MAT1/Tfb3 [TIGR00570] (1-85)
  IPR013083 Zinc finger, RING/FYVE/PHD-type [G3DSA:3.30.40.10] (1-65)
  IPR015877 MAT1, centre [PF06391] (53-85)
  IPR017907 Zinc finger, RING-type, conserved site [PS00518] (26-35)

Mean predicted aligned error: 5.71 Å